Protein AF-A0A5K0WP47-F1 (afdb_monomer_lite)

Foldseek 3Di:
DDPPPPPPDDDPVLVVLLVVLVVVLVPDPPQDDPVGGPPVSVVVSVVVSVVVPD

pLDDT: mean 79.16, std 12.95, range [46.91, 94.25]

Radius of gyration: 14.24 Å; chains: 1; bounding box: 34×35×30 Å

Sequence (54 aa):
MSSHHDKLQWDEEQVQFLFDMMLEQAKIPGMRTSGGLKETTMKVVEQKMKEAFG

Structure (mmCIF, N/CA/C/O backbone):
data_AF-A0A5K0WP47-F1
#
_entry.id   AF-A0A5K0WP47-F1
#
loop_
_atom_site.group_PDB
_atom_site.id
_atom_site.type_symbol
_atom_site.label_atom_id
_atom_site.label_alt_id
_atom_site.label_comp_id
_atom_site.label_asym_id
_atom_site.label_entity_id
_atom_site.label_seq_id
_atom_site.pdbx_PDB_ins_code
_atom_site.Cartn_x
_atom_site.Cartn_y
_atom_site.Cartn_z
_atom_site.occupancy
_atom_site.B_iso_or_equiv
_atom_site.auth_seq_id
_atom_site.auth_comp_id
_atom_site.auth_asym_id
_atom_site.auth_atom_id
_atom_site.pdbx_PDB_model_num
ATOM 1 N N . MET A 1 1 ? 24.766 -26.691 -9.486 1.00 50.50 1 MET A N 1
ATOM 2 C CA . MET A 1 1 ? 24.599 -25.873 -8.268 1.00 50.50 1 MET A CA 1
ATOM 3 C C . MET A 1 1 ? 24.437 -24.424 -8.693 1.00 50.50 1 MET A C 1
ATOM 5 O O . MET A 1 1 ? 25.420 -23.824 -9.090 1.00 50.50 1 MET A O 1
ATOM 9 N N . SER A 1 2 ? 23.220 -23.889 -8.665 1.00 46.91 2 SER A N 1
ATOM 10 C CA . SER A 1 2 ? 23.007 -22.462 -8.409 1.00 46.91 2 SER A CA 1
ATOM 11 C C . SER A 1 2 ? 21.581 -22.313 -7.896 1.00 46.91 2 SER A C 1
ATOM 13 O O . SER A 1 2 ? 20.633 -22.195 -8.664 1.00 46.91 2 SER A O 1
ATOM 15 N N . SER A 1 3 ? 21.427 -22.446 -6.577 1.00 55.09 3 SER A N 1
ATOM 16 C CA . SER A 1 3 ? 20.215 -22.027 -5.879 1.00 55.09 3 SER A CA 1
ATOM 17 C C . SER A 1 3 ? 20.251 -20.504 -5.859 1.00 55.09 3 SER A C 1
ATOM 19 O O . SER A 1 3 ? 20.641 -19.897 -4.860 1.00 55.09 3 SER A O 1
ATOM 21 N N . HIS A 1 4 ? 19.941 -19.881 -6.998 1.00 54.62 4 HIS A N 1
ATOM 22 C CA . HIS A 1 4 ? 19.534 -18.488 -6.997 1.00 54.62 4 HIS A CA 1
ATOM 23 C C . HIS A 1 4 ? 18.247 -18.472 -6.192 1.00 54.62 4 HIS A C 1
ATOM 25 O O . HIS A 1 4 ? 17.195 -18.855 -6.680 1.00 54.62 4 HIS A O 1
ATOM 31 N N . HIS A 1 5 ? 18.373 -18.149 -4.908 1.00 53.47 5 HIS A N 1
ATOM 32 C CA . HIS A 1 5 ? 17.250 -17.692 -4.121 1.00 53.47 5 HIS A CA 1
ATOM 33 C C . HIS A 1 5 ? 16.520 -16.677 -4.996 1.00 53.47 5 HIS A C 1
ATOM 35 O O . HIS A 1 5 ? 17.125 -15.653 -5.326 1.00 53.47 5 HIS A O 1
ATOM 41 N N . ASP A 1 6 ? 15.289 -16.995 -5.397 1.00 56.66 6 ASP A N 1
ATOM 42 C CA . ASP A 1 6 ? 14.323 -16.051 -5.944 1.00 56.66 6 ASP A CA 1
ATOM 43 C C . ASP A 1 6 ? 14.152 -14.956 -4.894 1.00 56.66 6 ASP A C 1
ATOM 45 O O . ASP A 1 6 ? 13.288 -14.999 -4.016 1.00 56.66 6 ASP A O 1
ATOM 49 N N . LYS A 1 7 ? 15.091 -14.011 -4.876 1.00 62.91 7 LYS A N 1
ATOM 50 C CA . LYS A 1 7 ? 14.989 -12.826 -4.054 1.00 62.91 7 LYS A CA 1
ATOM 51 C C . LYS A 1 7 ? 13.819 -12.092 -4.657 1.00 62.91 7 LYS A C 1
ATOM 53 O O . LYS A 1 7 ? 13.919 -11.619 -5.781 1.00 62.91 7 LYS A O 1
ATOM 58 N N . LEU A 1 8 ? 12.728 -12.055 -3.905 1.00 68.25 8 LEU A N 1
ATOM 59 C CA . LEU A 1 8 ? 11.594 -11.189 -4.151 1.00 68.25 8 LEU A CA 1
ATOM 60 C C . LEU A 1 8 ? 12.146 -9.767 -4.359 1.00 68.25 8 LEU A C 1
ATOM 62 O O . LEU A 1 8 ? 12.473 -9.076 -3.396 1.00 68.25 8 LEU A O 1
ATOM 66 N N . GLN A 1 9 ? 12.373 -9.386 -5.615 1.00 78.00 9 GLN A N 1
ATOM 67 C CA . GLN A 1 9 ? 12.834 -8.060 -5.991 1.00 78.00 9 GLN A CA 1
ATOM 68 C C . GLN A 1 9 ? 11.593 -7.277 -6.350 1.00 78.00 9 GLN A C 1
ATOM 70 O O . GLN A 1 9 ? 10.899 -7.620 -7.300 1.00 78.00 9 GLN A O 1
ATOM 75 N N . TRP A 1 10 ? 11.310 -6.271 -5.536 1.00 86.62 10 TRP A N 1
ATOM 76 C CA . TRP A 1 10 ? 10.273 -5.312 -5.852 1.00 86.62 10 TRP A CA 1
ATOM 77 C C . TRP A 1 10 ? 10.915 -4.223 -6.694 1.00 86.62 10 TRP A C 1
ATOM 79 O O . TRP A 1 10 ? 11.998 -3.739 -6.345 1.00 86.62 10 TRP A O 1
ATOM 89 N N . ASP A 1 11 ? 10.281 -3.877 -7.805 1.00 89.75 11 ASP A N 1
ATOM 90 C CA . ASP A 1 11 ? 10.673 -2.703 -8.573 1.00 89.75 11 ASP A CA 1
ATOM 91 C C . ASP A 1 11 ? 10.228 -1.408 -7.863 1.00 89.75 11 ASP A C 1
ATOM 93 O O . ASP A 1 11 ? 9.486 -1.415 -6.876 1.00 89.75 11 ASP A O 1
ATOM 97 N N . GLU A 1 12 ? 10.749 -0.273 -8.328 1.00 92.88 12 GLU A N 1
ATOM 98 C CA . GLU A 1 12 ? 10.477 1.032 -7.720 1.00 92.88 12 GLU A CA 1
ATOM 99 C C . GLU A 1 12 ? 8.989 1.414 -7.803 1.00 92.88 12 GLU A C 1
ATOM 101 O O . GLU A 1 12 ? 8.454 2.012 -6.869 1.00 92.88 12 GLU A O 1
ATOM 106 N N . GLU A 1 13 ? 8.300 1.003 -8.870 1.00 92.75 13 GLU A N 1
ATOM 107 C CA . GLU A 1 13 ? 6.875 1.265 -9.079 1.00 92.75 13 GLU A CA 1
ATOM 108 C C . GLU A 1 13 ? 6.012 0.480 -8.079 1.00 92.75 13 GLU A C 1
ATOM 110 O O . GLU A 1 13 ? 5.124 1.047 -7.440 1.00 92.75 13 GLU A O 1
ATOM 115 N N . GLN A 1 14 ? 6.331 -0.793 -7.856 1.00 91.88 14 GLN A N 1
ATOM 116 C CA . GLN A 1 14 ? 5.701 -1.668 -6.869 1.00 91.88 14 GLN A CA 1
ATOM 117 C C . GLN A 1 14 ? 5.881 -1.135 -5.446 1.00 91.88 14 GLN A C 1
ATOM 119 O O . GLN A 1 14 ? 4.939 -1.147 -4.646 1.00 91.88 14 GLN A O 1
ATOM 124 N N . VAL A 1 15 ? 7.082 -0.645 -5.114 1.00 92.12 15 VAL A N 1
ATOM 125 C CA . VAL A 1 15 ? 7.361 -0.038 -3.803 1.00 92.12 15 VAL A CA 1
ATOM 126 C C . VAL A 1 15 ? 6.573 1.258 -3.628 1.00 92.12 15 VAL A C 1
ATOM 128 O O . VAL A 1 15 ? 5.955 1.453 -2.576 1.00 92.12 15 VAL A O 1
ATOM 131 N N . GLN A 1 16 ? 6.558 2.123 -4.643 1.00 94.25 16 GLN A N 1
ATOM 132 C CA . GLN A 1 16 ? 5.829 3.388 -4.603 1.00 94.25 16 GLN A CA 1
ATOM 133 C C . GLN A 1 16 ? 4.320 3.157 -4.457 1.00 94.25 16 GLN A C 1
ATOM 135 O O . GLN A 1 16 ? 3.686 3.745 -3.579 1.00 94.25 16 GLN A O 1
ATOM 140 N N . PHE A 1 17 ? 3.758 2.228 -5.232 1.00 92.50 17 PHE A N 1
ATOM 141 C CA . PHE A 1 17 ? 2.343 1.873 -5.162 1.00 92.50 17 PHE A CA 1
ATOM 142 C C . PHE A 1 17 ? 1.947 1.332 -3.780 1.00 92.50 17 PHE A C 1
ATOM 144 O O . PHE A 1 17 ? 0.924 1.736 -3.216 1.00 92.50 17 PHE A O 1
ATOM 151 N N . LEU A 1 18 ? 2.772 0.460 -3.183 1.00 91.56 18 LEU A N 1
ATOM 152 C CA . LEU A 1 18 ? 2.541 0.000 -1.813 1.00 91.56 18 LEU A CA 1
ATOM 153 C C . LEU A 1 18 ? 2.576 1.170 -0.822 1.00 91.56 18 LEU A C 1
ATOM 155 O O . LEU A 1 18 ? 1.714 1.258 0.058 1.00 91.56 18 LEU A O 1
ATOM 159 N N . PHE A 1 19 ? 3.570 2.049 -0.939 1.00 90.56 19 PHE A N 1
ATOM 160 C CA . PHE A 1 19 ? 3.744 3.180 -0.033 1.00 90.56 19 PHE A CA 1
ATOM 161 C C . PHE A 1 19 ? 2.535 4.121 -0.055 1.00 90.56 19 PHE A C 1
ATOM 163 O O . PHE A 1 19 ? 2.029 4.494 1.008 1.00 90.56 19 PHE A O 1
ATOM 170 N N . ASP A 1 20 ? 2.013 4.429 -1.240 1.00 91.50 20 ASP A N 1
ATOM 171 C CA . ASP A 1 20 ? 0.834 5.280 -1.396 1.00 91.50 20 ASP A CA 1
ATOM 172 C C . ASP A 1 20 ? -0.404 4.653 -0.745 1.00 91.50 20 ASP A C 1
ATOM 174 O O . ASP A 1 20 ? -1.111 5.318 0.021 1.00 91.50 20 ASP A O 1
ATOM 178 N N . MET A 1 21 ? -0.615 3.343 -0.920 1.00 90.00 21 MET A N 1
ATOM 179 C CA . MET A 1 21 ? -1.683 2.635 -0.210 1.00 90.00 21 MET A CA 1
ATOM 180 C C . MET A 1 21 ? -1.502 2.688 1.311 1.00 90.00 21 MET A C 1
ATOM 182 O O . MET A 1 21 ? -2.469 2.927 2.036 1.00 90.00 21 MET A O 1
ATOM 186 N N . MET A 1 22 ? -0.283 2.497 1.824 1.00 85.81 22 MET A N 1
ATOM 187 C CA . MET A 1 22 ? -0.016 2.604 3.265 1.00 85.81 22 MET A CA 1
ATOM 188 C C . MET A 1 22 ? -0.324 4.006 3.799 1.00 85.81 22 MET A C 1
ATOM 190 O O . MET A 1 22 ? -0.902 4.136 4.883 1.00 85.81 22 MET A O 1
ATOM 194 N N . LEU A 1 23 ? 0.020 5.053 3.044 1.00 86.50 23 LEU A N 1
ATOM 195 C CA . LEU A 1 23 ? -0.303 6.436 3.391 1.00 86.50 23 LEU A CA 1
ATOM 196 C C . LEU A 1 23 ? -1.812 6.682 3.432 1.00 86.50 23 LEU A C 1
ATOM 198 O O . LEU A 1 23 ? -2.292 7.347 4.352 1.00 86.50 23 LEU A O 1
ATOM 202 N N . GLU A 1 24 ? -2.573 6.152 2.475 1.00 85.88 24 GLU A N 1
ATOM 203 C CA . GLU A 1 24 ? -4.036 6.250 2.479 1.00 85.88 24 GLU A CA 1
ATOM 204 C C . GLU A 1 24 ? -4.650 5.570 3.704 1.00 85.88 24 GLU A C 1
ATOM 206 O O . GLU A 1 24 ? -5.470 6.173 4.399 1.00 85.88 24 GLU A O 1
ATOM 211 N N . GLN A 1 25 ? -4.211 4.350 4.023 1.00 79.44 25 GLN A N 1
ATOM 212 C CA . GLN A 1 25 ? -4.702 3.623 5.197 1.00 79.44 25 GLN A CA 1
ATOM 213 C C . GLN A 1 25 ? -4.326 4.337 6.506 1.00 79.44 25 GLN A C 1
ATOM 215 O O . GLN A 1 25 ? -5.119 4.380 7.447 1.00 79.44 25 GLN A O 1
ATOM 220 N N . ALA A 1 26 ? -3.145 4.960 6.571 1.00 79.31 26 ALA A N 1
ATOM 221 C CA . ALA A 1 26 ? -2.701 5.710 7.744 1.00 79.31 26 ALA A CA 1
ATOM 222 C C . ALA A 1 26 ? -3.551 6.959 8.038 1.00 79.31 26 ALA A C 1
ATOM 224 O O . ALA A 1 26 ? -3.598 7.391 9.192 1.00 79.31 26 ALA A O 1
ATOM 225 N N . LYS A 1 27 ? -4.223 7.529 7.030 1.00 83.06 27 LYS A N 1
ATOM 226 C CA . LYS A 1 27 ? -5.118 8.687 7.195 1.00 83.06 27 LYS A CA 1
ATOM 227 C C . LYS A 1 27 ? -6.456 8.320 7.839 1.00 83.06 27 LYS A C 1
ATOM 229 O O . LYS A 1 27 ? -7.162 9.217 8.292 1.00 83.06 27 LYS A O 1
ATOM 234 N N . ILE A 1 28 ? -6.821 7.037 7.884 1.00 80.88 28 ILE A N 1
ATOM 235 C CA . ILE A 1 28 ? -8.130 6.604 8.376 1.00 80.88 28 ILE A CA 1
ATOM 236 C C . ILE A 1 28 ? -8.079 6.426 9.906 1.00 80.88 28 ILE A C 1
ATOM 238 O O . ILE A 1 28 ? -7.333 5.577 10.413 1.00 80.88 28 ILE A O 1
ATOM 242 N N . PRO A 1 29 ? -8.874 7.192 10.680 1.00 76.06 29 PRO A N 1
ATOM 243 C CA . PRO A 1 29 ? -8.902 7.068 12.134 1.00 76.06 29 PRO A CA 1
ATOM 244 C C . PRO A 1 29 ? -9.299 5.649 12.570 1.00 76.06 29 PRO A C 1
ATOM 246 O O . PRO A 1 29 ? -10.265 5.078 12.071 1.00 76.06 29 PRO A O 1
ATOM 249 N N . GLY A 1 30 ? -8.555 5.060 13.510 1.00 73.50 30 GLY A N 1
ATOM 250 C CA . GLY A 1 30 ? -8.838 3.713 14.027 1.00 73.50 30 GLY A CA 1
ATOM 251 C C . GLY A 1 30 ? -8.362 2.544 13.148 1.00 73.50 30 GLY A C 1
ATOM 252 O O . GLY A 1 30 ? -8.721 1.393 13.424 1.00 73.50 30 GLY A O 1
ATOM 253 N N . MET A 1 31 ? -7.553 2.805 12.111 1.00 68.94 31 MET A N 1
ATOM 254 C CA . MET A 1 31 ? -6.902 1.754 11.308 1.00 68.94 31 MET A CA 1
ATOM 255 C C . MET A 1 31 ? -5.583 1.228 11.875 1.00 68.94 31 MET A C 1
ATOM 257 O O . MET A 1 31 ? -5.145 0.142 11.492 1.00 68.94 31 MET A O 1
ATOM 261 N N . ARG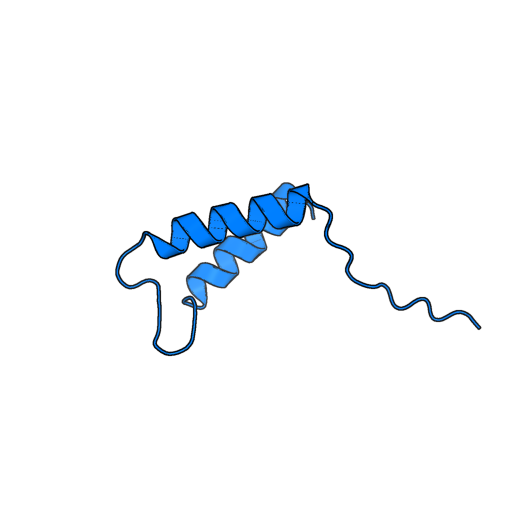 A 1 32 ? -4.968 1.957 12.807 1.00 64.50 32 ARG A N 1
ATOM 262 C CA . ARG A 1 32 ? -3.801 1.485 13.556 1.00 64.50 32 ARG A CA 1
ATOM 263 C C . ARG A 1 32 ? -4.274 0.720 14.789 1.00 64.50 32 ARG A C 1
ATOM 265 O O . ARG A 1 32 ? -4.989 1.274 15.622 1.00 64.50 32 ARG A O 1
ATOM 272 N N . THR A 1 33 ? -3.900 -0.548 14.898 1.00 63.97 33 THR A N 1
ATOM 273 C CA . THR A 1 33 ? -3.954 -1.292 16.162 1.00 63.97 33 THR A CA 1
ATOM 274 C C . THR A 1 33 ? -2.650 -1.059 16.925 1.00 63.97 33 THR A C 1
ATOM 276 O O . THR A 1 33 ? -1.677 -0.554 16.363 1.00 63.97 33 THR A O 1
ATOM 279 N N . SER A 1 34 ? -2.600 -1.431 18.206 1.00 63.03 34 SER A N 1
ATOM 280 C CA . SER A 1 34 ? -1.409 -1.278 19.057 1.00 63.03 34 SER A CA 1
ATOM 281 C C . SER A 1 34 ? -0.148 -1.986 18.529 1.00 63.03 34 SER A C 1
ATOM 283 O O . SER A 1 34 ? 0.925 -1.768 19.083 1.00 63.03 34 SER A O 1
ATOM 285 N N . GLY A 1 35 ? -0.252 -2.790 17.461 1.00 64.62 35 GLY A N 1
ATOM 286 C CA . GLY A 1 35 ? 0.864 -3.508 16.842 1.00 64.62 35 GLY A CA 1
ATOM 287 C C . GLY A 1 35 ? 0.934 -3.455 15.311 1.00 64.62 3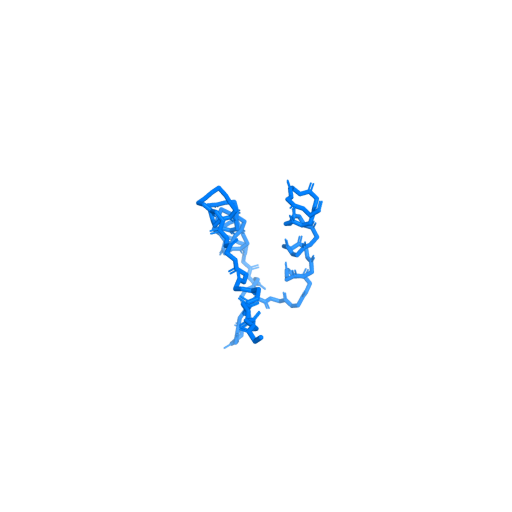5 GLY A C 1
ATOM 288 O O . GLY A 1 35 ? 1.740 -4.188 14.747 1.00 64.62 35 GLY A O 1
ATOM 289 N N . GLY A 1 36 ? 0.123 -2.642 14.617 1.00 67.44 36 GLY A N 1
ATOM 290 C CA . GLY A 1 36 ? 0.189 -2.556 13.151 1.00 67.44 36 GLY A CA 1
ATOM 291 C C . GLY A 1 36 ? -1.110 -2.138 12.466 1.00 67.44 36 GLY A C 1
ATOM 292 O O . GLY A 1 36 ? -1.962 -1.468 13.049 1.00 67.44 36 GLY A O 1
ATOM 293 N N . LEU A 1 37 ? -1.253 -2.517 11.197 1.00 71.50 37 LEU A N 1
ATOM 294 C CA . LEU A 1 37 ? -2.493 -2.343 10.441 1.00 71.50 37 LEU A CA 1
ATOM 295 C C . LEU A 1 37 ? -3.452 -3.496 10.752 1.00 71.50 37 LEU A C 1
ATOM 297 O O . LEU A 1 37 ? -3.023 -4.624 10.999 1.00 71.50 37 LEU A O 1
ATOM 301 N N . LYS A 1 38 ? -4.762 -3.225 10.748 1.00 77.44 38 LYS A N 1
ATOM 302 C CA . LYS A 1 38 ? -5.772 -4.285 10.895 1.00 77.44 38 LYS A CA 1
ATOM 303 C C . LYS A 1 38 ? -5.577 -5.360 9.820 1.00 77.44 38 LYS A C 1
ATOM 305 O O . LYS A 1 38 ? -5.284 -5.047 8.670 1.00 77.44 38 LYS A O 1
ATOM 310 N N . GLU A 1 39 ? -5.826 -6.619 10.170 1.00 78.25 39 GLU A N 1
ATOM 311 C CA . GLU A 1 39 ? -5.718 -7.755 9.240 1.00 78.25 39 GLU A CA 1
ATOM 312 C C . GLU A 1 39 ? -6.560 -7.544 7.969 1.00 78.25 39 GLU A C 1
ATOM 314 O O . GLU A 1 39 ? -6.120 -7.834 6.859 1.00 78.25 39 GLU A O 1
ATOM 319 N N . THR A 1 40 ? -7.748 -6.950 8.114 1.00 79.69 40 THR A N 1
ATOM 320 C CA . THR A 1 40 ? -8.618 -6.577 6.990 1.00 79.69 40 THR A CA 1
ATOM 321 C C . THR A 1 40 ? -7.941 -5.607 6.027 1.00 79.69 40 THR A C 1
ATOM 323 O O . THR A 1 40 ? -8.082 -5.741 4.817 1.00 79.69 40 THR A O 1
ATOM 326 N N 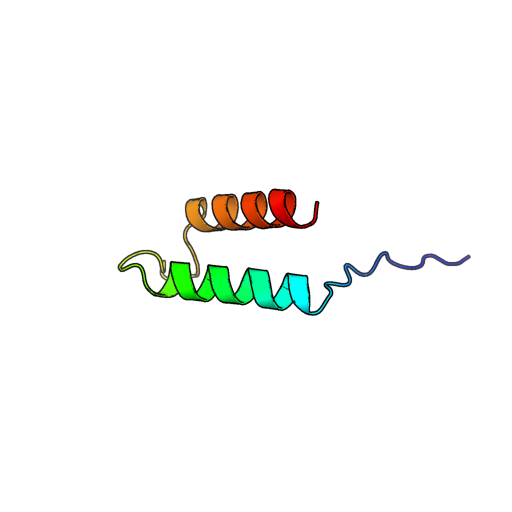. THR A 1 41 ? -7.174 -4.655 6.553 1.00 80.06 41 THR A N 1
ATOM 327 C CA . THR A 1 41 ? -6.418 -3.683 5.761 1.00 80.06 41 THR A CA 1
ATOM 328 C C . THR A 1 41 ? -5.266 -4.358 5.015 1.00 80.06 41 THR A C 1
ATOM 330 O O . THR A 1 41 ? -5.026 -4.033 3.856 1.00 80.06 41 THR A O 1
ATOM 333 N N . MET A 1 42 ? -4.602 -5.348 5.623 1.00 82.38 42 MET A N 1
ATOM 334 C CA . MET A 1 42 ? -3.565 -6.139 4.942 1.00 82.38 42 MET A CA 1
ATOM 335 C C . MET A 1 42 ? -4.104 -6.992 3.807 1.00 82.38 42 MET A C 1
ATOM 337 O O . MET A 1 42 ? -3.501 -6.996 2.739 1.00 82.38 42 MET A O 1
ATOM 341 N N . LYS A 1 43 ? -5.276 -7.610 3.972 1.00 87.25 43 LYS A N 1
ATOM 342 C CA . LYS A 1 43 ? -5.918 -8.353 2.876 1.00 87.25 43 LYS A CA 1
ATOM 343 C C . LYS A 1 43 ? -6.253 -7.455 1.683 1.00 87.25 43 LYS A C 1
ATOM 345 O O . LYS A 1 43 ? -6.023 -7.849 0.546 1.00 87.25 43 LYS A O 1
ATOM 350 N N . VAL A 1 44 ? -6.746 -6.240 1.936 1.00 87.25 44 VAL A N 1
ATOM 351 C CA . VAL A 1 44 ? -7.044 -5.266 0.869 1.00 87.25 44 VAL A CA 1
ATOM 352 C C . VAL A 1 44 ? -5.776 -4.849 0.125 1.00 87.25 44 VAL A C 1
ATOM 354 O O . VAL A 1 44 ? -5.774 -4.781 -1.099 1.00 87.25 44 VAL A O 1
ATOM 357 N N . VAL A 1 45 ? -4.695 -4.583 0.855 1.00 87.50 45 VAL A N 1
ATOM 358 C CA . VAL A 1 45 ? -3.409 -4.178 0.271 1.00 87.50 45 VAL A CA 1
ATOM 359 C C . VAL A 1 45 ? -2.809 -5.307 -0.562 1.00 87.50 45 VAL A C 1
ATOM 361 O O . VAL A 1 45 ? -2.388 -5.070 -1.690 1.00 87.50 45 VAL A O 1
ATOM 364 N N . GLU A 1 46 ? -2.821 -6.537 -0.047 1.00 88.50 46 GLU A N 1
ATOM 365 C CA . GLU A 1 46 ? -2.338 -7.714 -0.772 1.00 88.50 46 GLU A CA 1
ATOM 366 C C . GLU A 1 46 ? -3.129 -7.948 -2.066 1.00 88.50 46 GLU A C 1
ATOM 368 O O . GLU A 1 46 ? -2.536 -8.183 -3.118 1.00 88.50 46 GLU A O 1
ATOM 373 N N . GLN A 1 47 ? -4.461 -7.846 -2.006 1.00 92.19 47 GLN A N 1
ATOM 374 C CA . 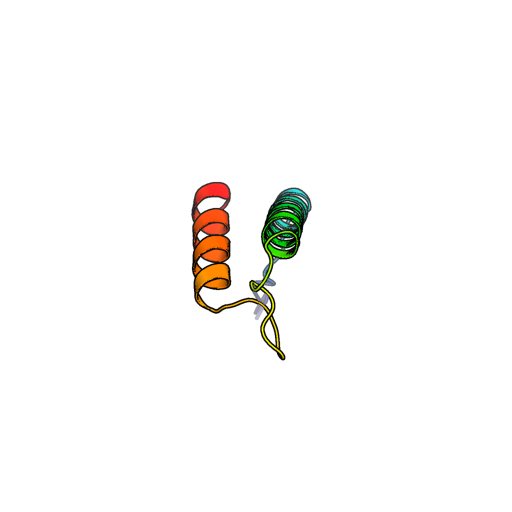GLN A 1 47 ? -5.309 -7.994 -3.186 1.00 92.19 47 GLN A CA 1
ATOM 375 C C . GLN A 1 47 ? -4.987 -6.931 -4.243 1.00 92.19 47 GLN A C 1
ATOM 377 O O . GLN A 1 47 ? -4.792 -7.276 -5.404 1.00 92.19 47 GLN A O 1
ATOM 382 N N . LYS A 1 48 ? -4.857 -5.661 -3.846 1.00 90.44 48 LYS A N 1
ATOM 383 C CA . LYS A 1 48 ? -4.514 -4.575 -4.774 1.00 90.44 48 LYS A CA 1
ATOM 384 C C . LYS A 1 48 ? -3.129 -4.741 -5.403 1.00 90.44 48 LYS A C 1
ATOM 386 O O . LYS A 1 48 ? -2.973 -4.463 -6.585 1.00 90.44 48 LYS A O 1
ATOM 391 N N . MET A 1 49 ? -2.138 -5.216 -4.644 1.00 91.69 49 MET A N 1
ATOM 392 C CA . MET A 1 49 ? -0.810 -5.529 -5.193 1.00 91.69 49 MET A CA 1
ATOM 393 C C . MET A 1 49 ? -0.887 -6.628 -6.259 1.00 91.69 49 MET A C 1
ATOM 395 O O . MET A 1 49 ? -0.244 -6.510 -7.297 1.00 91.69 49 MET A O 1
ATOM 399 N N . LYS A 1 50 ? -1.691 -7.674 -6.028 1.00 90.69 50 LYS A N 1
ATOM 400 C CA . LYS A 1 50 ? -1.917 -8.749 -7.009 1.00 90.69 50 LYS A CA 1
ATOM 401 C C . LYS A 1 50 ? -2.662 -8.257 -8.248 1.00 90.69 50 LYS A C 1
ATOM 403 O O . LYS A 1 50 ? -2.307 -8.640 -9.349 1.00 90.69 50 LYS A O 1
ATO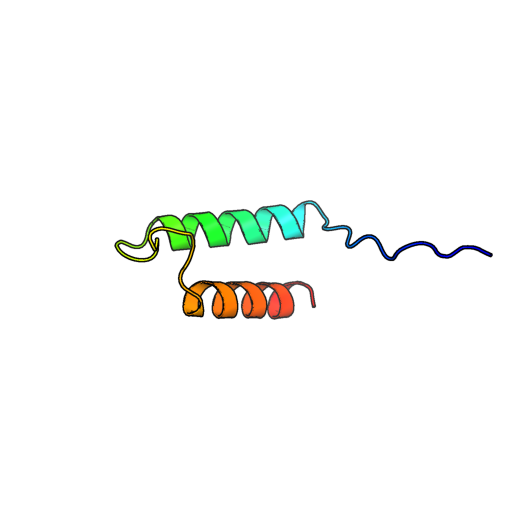M 408 N N . GLU A 1 51 ? -3.669 -7.403 -8.082 1.00 92.44 51 GLU A N 1
ATOM 409 C CA . GLU A 1 51 ? -4.408 -6.819 -9.210 1.00 92.44 51 GLU A CA 1
ATOM 410 C C . GLU A 1 51 ? -3.528 -5.907 -10.079 1.00 92.44 51 GLU A C 1
ATOM 412 O O . GLU A 1 51 ? -3.726 -5.848 -11.289 1.00 92.44 51 GLU A O 1
ATOM 417 N N . ALA A 1 52 ? -2.566 -5.203 -9.474 1.00 88.69 52 ALA A N 1
ATOM 418 C CA . ALA A 1 52 ? -1.679 -4.287 -10.186 1.00 88.69 52 ALA A CA 1
ATOM 419 C C . ALA A 1 52 ? -0.440 -4.968 -10.801 1.00 88.69 52 ALA A C 1
ATOM 421 O O . ALA A 1 52 ? -0.003 -4.553 -11.872 1.00 88.69 52 ALA A O 1
ATOM 422 N N . PHE A 1 53 ? 0.127 -5.991 -10.146 1.00 86.44 53 PHE A N 1
ATOM 423 C CA . PHE A 1 53 ? 1.454 -6.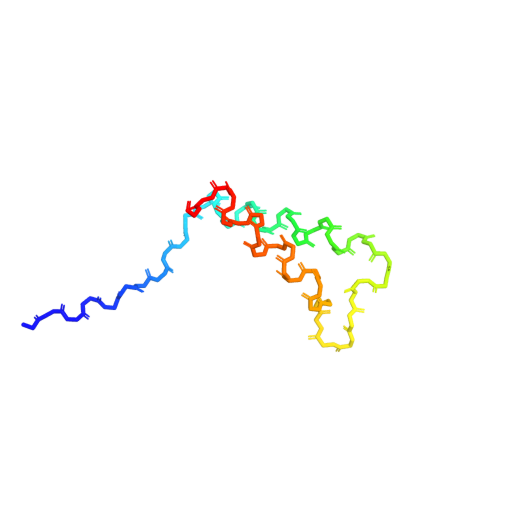533 -10.491 1.00 86.44 53 PHE A CA 1
ATOM 424 C C . PHE A 1 53 ? 1.581 -8.070 -10.433 1.00 86.44 53 PHE A C 1
ATOM 426 O O . PHE A 1 53 ? 2.691 -8.582 -10.594 1.00 86.44 53 PHE A O 1
ATOM 433 N N . GLY A 1 54 ? 0.503 -8.798 -10.124 1.00 76.62 54 GLY A N 1
ATOM 434 C CA . GLY A 1 54 ? 0.497 -10.255 -9.914 1.00 76.62 54 GLY A CA 1
ATOM 435 C C . GLY A 1 54 ? 0.081 -11.085 -11.120 1.00 76.62 54 GLY A C 1
ATOM 436 O O . GLY A 1 54 ? -0.570 -10.546 -12.041 1.00 76.62 54 GLY A O 1
#

Organism: NCBI:txid210225

Secondary structure (DSSP, 8-state):
-----------HHHHHHHHHHHHHHHTSTT-EETTEE-HHHHHHHHHHHHHHH-